Protein AF-A0A286C5C9-F1 (afdb_monomer_lite)

Foldseek 3Di:
DFDFDFQAFAQDPVPRRGSQWTWGADPVQFIKIAGPRPDRDIDGQADDDPVSVVSVVVVCVVPVSGHHRPPPPPDDDPPPPPDPDDDDDDDDDDDDDDDDDDDDDD

Secondary structure (DSSP, 8-state):
-EEEEEEEEE--TTT--TT-EEEEEETTS-EEEEETTTT--EEE---SSHHHHHHHHHHHHH-TTSPPTT------------------PPP---------------

Structure (mmCIF, N/CA/C/O backbone):
data_AF-A0A286C5C9-F1
#
_entry.id   AF-A0A286C5C9-F1
#
loop_
_atom_site.group_PDB
_atom_site.id
_atom_site.type_symbol
_atom_site.label_atom_id
_atom_site.label_alt_id
_atom_site.label_comp_id
_atom_site.label_asym_id
_atom_site.label_entity_id
_atom_site.label_seq_id
_atom_site.pdbx_PDB_ins_code
_atom_site.Cartn_x
_atom_site.Cartn_y
_atom_site.Cartn_z
_atom_site.occupancy
_atom_site.B_iso_or_equiv
_atom_site.auth_seq_id
_atom_site.auth_comp_id
_atom_site.auth_asym_id
_atom_site.auth_atom_id
_atom_site.pdbx_PDB_model_num
ATOM 1 N N . MET A 1 1 ? -2.820 4.661 -13.999 1.00 45.88 1 MET A N 1
ATOM 2 C CA . MET A 1 1 ? -3.837 3.647 -14.342 1.00 45.88 1 MET A CA 1
ATOM 3 C C . MET A 1 1 ? -3.244 2.344 -13.863 1.00 45.88 1 MET A C 1
ATOM 5 O O . MET A 1 1 ? -2.167 1.997 -14.341 1.00 45.88 1 MET A O 1
ATOM 9 N N . ALA A 1 2 ? -3.883 1.714 -12.875 1.00 54.50 2 ALA A N 1
ATOM 10 C CA . ALA A 1 2 ? -3.465 0.415 -12.362 1.00 54.50 2 ALA A CA 1
ATOM 11 C C . ALA A 1 2 ? -3.423 -0.577 -13.530 1.00 54.50 2 ALA A C 1
ATOM 13 O O . ALA A 1 2 ? -4.395 -0.682 -14.277 1.00 54.50 2 ALA A O 1
ATOM 14 N N . LYS A 1 3 ? -2.268 -1.207 -13.738 1.00 50.06 3 LYS A N 1
ATOM 15 C CA . LYS A 1 3 ? -2.045 -2.176 -14.816 1.00 50.06 3 LYS A CA 1
ATOM 16 C C . LYS A 1 3 ? -1.834 -3.580 -14.252 1.00 50.06 3 LYS A C 1
ATOM 18 O O . LYS A 1 3 ? -2.176 -4.536 -14.935 1.00 50.06 3 LYS A O 1
ATOM 23 N N . GLY A 1 4 ? -1.265 -3.692 -13.051 1.00 62.34 4 GLY A N 1
ATOM 24 C CA . GLY A 1 4 ? -0.786 -4.963 -12.519 1.00 62.34 4 GLY A CA 1
ATOM 25 C C . GLY A 1 4 ? -1.646 -5.586 -11.427 1.00 62.34 4 GLY A C 1
ATOM 26 O O . GLY A 1 4 ? -2.627 -5.009 -10.945 1.00 62.34 4 GLY A O 1
ATOM 27 N N . ASP A 1 5 ? -1.221 -6.793 -11.070 1.00 71.44 5 ASP A N 1
ATOM 28 C CA . ASP A 1 5 ? -1.816 -7.694 -10.096 1.00 71.44 5 ASP A CA 1
ATOM 29 C C . ASP A 1 5 ? -2.129 -7.047 -8.741 1.00 71.44 5 ASP A C 1
ATOM 31 O O . ASP A 1 5 ? -1.540 -6.048 -8.311 1.00 71.44 5 ASP A O 1
ATOM 35 N N . LEU A 1 6 ? -3.101 -7.643 -8.048 1.00 83.31 6 LEU A N 1
ATOM 36 C CA . LEU A 1 6 ? -3.456 -7.265 -6.688 1.00 83.31 6 LEU A CA 1
ATOM 37 C C . LEU A 1 6 ? -2.305 -7.624 -5.739 1.00 83.31 6 LEU A C 1
ATOM 39 O O . LEU A 1 6 ? -2.087 -8.792 -5.433 1.00 83.31 6 LEU A O 1
ATOM 43 N N . LEU A 1 7 ? -1.608 -6.607 -5.235 1.00 86.56 7 LEU A N 1
ATOM 44 C CA . LEU A 1 7 ? -0.513 -6.765 -4.275 1.00 86.56 7 LEU A CA 1
ATOM 45 C C . LEU A 1 7 ? -1.026 -7.036 -2.855 1.00 86.56 7 LEU A C 1
ATOM 47 O O . LEU A 1 7 ? -0.362 -7.703 -2.063 1.00 86.56 7 LEU A O 1
ATOM 51 N N . GLY A 1 8 ? -2.200 -6.496 -2.522 1.00 88.88 8 GLY A N 1
ATOM 52 C CA . GLY A 1 8 ? -2.850 -6.692 -1.231 1.00 88.88 8 GLY A CA 1
ATOM 53 C C . GLY A 1 8 ? -3.982 -5.700 -0.975 1.00 88.88 8 GLY A C 1
ATOM 54 O O . GLY A 1 8 ? -4.286 -4.839 -1.806 1.00 88.88 8 GLY A O 1
ATOM 55 N N . ARG A 1 9 ? -4.608 -5.816 0.196 1.00 91.44 9 ARG A N 1
ATOM 56 C CA . ARG A 1 9 ? -5.608 -4.869 0.703 1.00 91.44 9 ARG A CA 1
ATOM 57 C C . ARG A 1 9 ? -5.136 -4.277 2.027 1.00 91.44 9 ARG A C 1
ATOM 59 O O . ARG A 1 9 ? -4.430 -4.930 2.793 1.00 91.44 9 ARG A O 1
ATOM 66 N N . ILE A 1 10 ? -5.473 -3.014 2.244 1.00 90.88 10 ILE A N 1
ATOM 67 C CA . ILE A 1 10 ? -5.211 -2.281 3.479 1.00 90.88 10 ILE A CA 1
ATOM 68 C C . ILE A 1 10 ? -6.460 -1.504 3.882 1.00 90.88 10 ILE A C 1
ATOM 70 O O . ILE A 1 10 ? -7.346 -1.225 3.066 1.00 90.88 10 ILE A O 1
ATOM 74 N N . ASP A 1 11 ? -6.485 -1.079 5.135 1.00 91.19 11 ASP A N 1
ATOM 75 C CA . ASP A 1 11 ? -7.517 -0.185 5.636 1.00 91.19 11 ASP A CA 1
ATOM 76 C C . ASP A 1 11 ? -7.434 1.177 4.938 1.00 91.19 11 ASP A C 1
ATOM 78 O O . ASP A 1 11 ? -6.359 1.768 4.783 1.00 91.19 11 ASP A O 1
ATOM 82 N N . CYS A 1 12 ? -8.583 1.697 4.508 1.00 88.44 12 CYS A N 1
ATOM 83 C CA . CYS A 1 12 ? -8.633 3.013 3.892 1.00 88.44 12 CYS A CA 1
ATOM 84 C C . CYS A 1 12 ? -8.507 4.100 4.965 1.00 88.44 12 CYS A C 1
ATOM 86 O O . CYS A 1 12 ? -9.445 4.341 5.720 1.00 88.44 12 CYS A O 1
ATOM 88 N N . GLU A 1 13 ? -7.384 4.817 4.981 1.00 85.56 13 GLU A N 1
ATOM 89 C CA . GLU A 1 13 ? -7.140 5.919 5.926 1.00 85.56 13 GLU A CA 1
ATOM 90 C C . GLU A 1 13 ? -8.113 7.100 5.745 1.00 85.56 13 GLU A C 1
ATOM 92 O O . GLU A 1 13 ? -8.269 7.907 6.653 1.00 85.56 13 GLU A O 1
ATOM 97 N N . THR A 1 14 ? -8.793 7.205 4.596 1.00 87.00 14 THR A N 1
ATOM 98 C CA . THR A 1 14 ? -9.738 8.300 4.329 1.00 87.00 14 THR A CA 1
ATOM 99 C C . THR A 1 14 ? -11.150 8.018 4.837 1.00 87.00 14 THR A C 1
ATOM 101 O O . THR A 1 14 ? -11.797 8.920 5.354 1.00 87.00 14 THR A O 1
ATOM 104 N N . CYS A 1 15 ? -11.659 6.793 4.673 1.00 88.19 15 CYS A N 1
ATOM 105 C CA . CYS A 1 15 ? -13.030 6.444 5.078 1.00 88.19 15 CYS A CA 1
ATOM 106 C C . CYS A 1 15 ? -13.108 5.417 6.214 1.00 88.19 15 CYS A C 1
ATOM 108 O O . CYS A 1 15 ? -14.206 5.003 6.581 1.00 88.19 15 CYS A O 1
ATOM 110 N N . GLY A 1 16 ? -11.966 4.976 6.748 1.00 88.44 16 GLY A N 1
ATOM 111 C CA . GLY A 1 16 ? -11.867 4.032 7.864 1.00 88.44 16 GLY A CA 1
ATOM 112 C C . GLY A 1 16 ? -12.331 2.611 7.542 1.00 88.44 16 GLY A C 1
ATOM 113 O O . GLY A 1 16 ? -12.485 1.794 8.445 1.00 88.44 16 GLY A O 1
ATOM 114 N N . THR A 1 17 ? -12.604 2.297 6.273 1.00 90.38 17 THR A N 1
ATOM 115 C CA . THR A 1 17 ? -13.091 0.970 5.886 1.00 90.38 17 THR A CA 1
ATOM 116 C C . THR A 1 17 ? -11.953 -0.042 5.916 1.00 90.38 17 THR A C 1
ATOM 118 O O . THR A 1 17 ? -10.955 0.140 5.209 1.00 90.38 17 THR A O 1
ATOM 121 N N . LYS A 1 18 ? -12.127 -1.105 6.710 1.00 89.12 18 LYS A N 1
ATOM 122 C CA . LYS A 1 18 ? -11.179 -2.219 6.786 1.00 89.12 18 LYS A CA 1
ATOM 123 C C . LYS A 1 18 ? -11.051 -2.921 5.443 1.00 89.12 18 LYS A C 1
ATOM 125 O O . LYS A 1 18 ? -12.070 -3.135 4.787 1.00 89.12 18 LYS A O 1
ATOM 130 N N . ASP A 1 19 ? -9.819 -3.194 5.020 1.00 87.50 19 ASP A N 1
ATOM 131 C CA . ASP A 1 19 ? -9.497 -3.772 3.700 1.00 87.50 19 ASP A CA 1
ATOM 132 C C . ASP A 1 19 ? -10.120 -3.029 2.499 1.00 87.50 19 ASP A C 1
ATOM 134 O O . ASP A 1 19 ? -10.214 -3.549 1.380 1.00 87.50 19 ASP A O 1
ATOM 138 N N . GLY A 1 20 ? -10.549 -1.782 2.721 1.00 89.44 20 GLY A N 1
ATOM 139 C CA . GLY A 1 20 ? -11.283 -0.998 1.741 1.00 89.44 20 GLY A CA 1
ATOM 140 C C . GLY A 1 20 ? -10.392 -0.383 0.671 1.00 89.44 20 GLY A C 1
ATOM 141 O O . GLY A 1 20 ? -10.915 0.109 -0.328 1.00 89.44 20 GLY A O 1
ATOM 142 N N . MET A 1 21 ? -9.070 -0.370 0.872 1.00 91.88 21 MET A N 1
ATOM 143 C CA . MET A 1 21 ? -8.100 0.156 -0.079 1.00 91.88 21 MET A CA 1
ATOM 144 C C . MET A 1 21 ? -7.275 -0.972 -0.692 1.00 91.88 21 MET A C 1
ATOM 146 O O . MET A 1 21 ? -6.536 -1.694 -0.030 1.00 91.88 21 MET A O 1
ATOM 150 N N . ARG A 1 22 ? -7.409 -1.100 -2.004 1.00 91.25 22 ARG A N 1
ATOM 151 C CA . ARG A 1 22 ? -6.798 -2.125 -2.829 1.00 91.25 22 ARG A CA 1
ATOM 152 C C . ARG A 1 22 ? -5.473 -1.606 -3.379 1.00 91.25 22 ARG A C 1
ATOM 154 O O . ARG A 1 22 ? -5.436 -0.530 -3.974 1.00 91.25 22 ARG A O 1
ATOM 161 N N . ILE A 1 23 ? -4.393 -2.349 -3.161 1.00 90.31 23 ILE A N 1
ATOM 162 C CA . ILE A 1 23 ? -3.042 -1.979 -3.585 1.00 90.31 23 ILE A CA 1
ATOM 163 C C . ILE A 1 23 ? -2.681 -2.776 -4.833 1.00 90.31 23 ILE A C 1
ATOM 165 O O . ILE A 1 23 ? -2.752 -4.000 -4.848 1.00 90.31 23 ILE A O 1
ATOM 169 N N . THR A 1 24 ? -2.321 -2.065 -5.889 1.00 88.62 24 THR A N 1
ATOM 170 C CA . THR A 1 24 ? -2.041 -2.597 -7.228 1.00 88.62 24 THR A CA 1
ATOM 171 C C . THR A 1 24 ? -0.767 -1.975 -7.773 1.00 88.62 24 THR A C 1
ATOM 173 O O . THR A 1 24 ? -0.295 -0.968 -7.246 1.00 88.62 24 THR A O 1
ATOM 176 N N . GLU A 1 25 ? -0.222 -2.548 -8.835 1.00 85.75 25 GLU A N 1
ATOM 177 C CA . GLU A 1 25 ? 0.906 -1.960 -9.554 1.00 85.75 25 GLU A CA 1
ATOM 178 C C . GLU A 1 25 ? 0.407 -0.994 -10.650 1.00 85.75 25 GLU A C 1
ATOM 180 O O . GLU A 1 25 ? -0.454 -1.334 -11.473 1.00 85.75 25 GLU A O 1
ATOM 185 N N . ASP A 1 26 ? 0.916 0.242 -10.670 1.00 80.12 26 ASP A N 1
ATOM 186 C CA . ASP A 1 26 ? 0.680 1.186 -11.772 1.00 80.12 26 ASP A CA 1
ATOM 187 C C . ASP A 1 26 ? 1.534 0.799 -12.996 1.00 80.12 26 ASP A C 1
ATOM 189 O O . ASP A 1 26 ? 2.473 0.015 -12.908 1.00 80.12 26 ASP A O 1
ATOM 193 N N . LYS A 1 27 ? 1.255 1.382 -14.166 1.00 76.44 27 LYS A N 1
ATOM 194 C CA . LYS A 1 27 ? 1.980 1.112 -15.425 1.00 76.44 27 LYS A CA 1
ATOM 195 C C . LYS A 1 27 ? 3.506 1.304 -15.362 1.00 76.44 27 LYS A C 1
ATOM 197 O O . LYS A 1 27 ? 4.190 0.887 -16.290 1.00 76.44 27 LYS A O 1
ATOM 202 N N . ASN A 1 28 ? 4.012 1.976 -14.330 1.00 74.56 28 ASN A N 1
ATOM 203 C CA . ASN A 1 28 ? 5.435 2.221 -14.108 1.00 74.56 28 ASN A CA 1
ATOM 204 C C . ASN A 1 28 ? 6.104 1.201 -13.164 1.00 74.56 28 ASN A C 1
ATOM 206 O O . ASN A 1 28 ? 7.297 1.341 -12.920 1.00 74.56 28 ASN A O 1
ATOM 210 N N . GLY A 1 29 ? 5.374 0.223 -12.616 1.00 75.31 29 GLY A N 1
ATOM 211 C CA . GLY A 1 29 ? 5.903 -0.691 -11.592 1.00 75.31 29 GLY A CA 1
ATOM 212 C C . GLY A 1 29 ? 5.750 -0.190 -10.151 1.00 75.31 29 GLY A C 1
ATOM 213 O O . GLY A 1 29 ? 6.204 -0.834 -9.209 1.00 75.31 29 GLY A O 1
ATOM 214 N N . ASP A 1 30 ? 5.121 0.972 -9.962 1.00 82.62 30 ASP A N 1
ATOM 215 C CA . ASP A 1 30 ? 4.975 1.621 -8.660 1.00 82.62 30 ASP A CA 1
ATOM 216 C C . ASP A 1 30 ? 3.720 1.136 -7.911 1.00 82.62 30 ASP A C 1
ATOM 218 O O . ASP A 1 30 ? 2.661 0.987 -8.533 1.00 82.62 30 ASP A O 1
ATOM 222 N N . PRO A 1 31 ? 3.769 0.972 -6.573 1.00 84.94 31 PRO A N 1
ATOM 223 C CA . PRO A 1 31 ? 2.584 0.655 -5.788 1.00 84.94 31 PRO A CA 1
ATOM 224 C C . PRO A 1 31 ? 1.574 1.810 -5.812 1.00 84.94 31 PRO A C 1
ATOM 226 O O . PRO A 1 31 ? 1.892 2.984 -5.581 1.00 84.94 31 PRO A O 1
ATOM 229 N N . PHE A 1 32 ? 0.319 1.451 -6.053 1.00 88.38 32 PHE A N 1
ATOM 230 C CA . PHE A 1 32 ? -0.804 2.359 -6.204 1.00 88.38 32 PHE A CA 1
ATOM 231 C C . PHE A 1 32 ? -2.022 1.845 -5.440 1.00 88.38 32 PHE A C 1
ATOM 233 O O . PHE A 1 32 ? -2.491 0.729 -5.661 1.00 88.38 32 PHE A O 1
ATOM 240 N N . GLY A 1 33 ? -2.544 2.673 -4.540 1.00 89.94 33 GLY A N 1
ATOM 241 C CA . GLY A 1 33 ? -3.732 2.383 -3.753 1.00 89.94 33 GLY A CA 1
ATOM 242 C C . GLY A 1 33 ? -4.992 2.988 -4.357 1.00 89.94 33 GLY A C 1
ATOM 243 O O . GLY A 1 33 ? -5.005 4.146 -4.771 1.00 89.94 33 GLY A O 1
ATOM 244 N N . TYR A 1 34 ? -6.078 2.226 -4.347 1.00 90.94 34 TYR A N 1
ATOM 245 C CA . TYR A 1 34 ? -7.407 2.694 -4.724 1.00 90.94 34 TYR A CA 1
ATOM 246 C C . TYR A 1 34 ? -8.463 2.140 -3.771 1.00 90.94 34 TYR A C 1
ATOM 248 O O . TYR A 1 34 ? -8.502 0.937 -3.523 1.00 90.94 34 TYR A O 1
ATOM 256 N N . CYS A 1 35 ? -9.325 2.999 -3.225 1.00 91.06 35 CYS A N 1
ATOM 257 C CA . CYS A 1 35 ? -10.433 2.544 -2.391 1.00 91.06 35 CYS A CA 1
ATOM 258 C C . CYS A 1 35 ? -11.608 2.068 -3.251 1.00 91.06 35 CYS A C 1
ATOM 260 O O . CYS A 1 35 ? -12.284 2.894 -3.854 1.00 91.06 35 CYS A O 1
ATOM 262 N N . ASP A 1 36 ? -11.888 0.764 -3.281 1.00 87.12 36 ASP A N 1
ATOM 263 C CA . ASP A 1 36 ? -13.055 0.230 -4.003 1.00 87.12 36 ASP A CA 1
ATOM 264 C C . ASP A 1 36 ? -14.309 0.114 -3.127 1.00 87.12 36 ASP A C 1
ATOM 266 O O . ASP A 1 36 ? -15.403 -0.077 -3.645 1.00 87.12 36 ASP A O 1
ATOM 270 N N . ALA A 1 37 ? -14.169 0.299 -1.812 1.00 86.94 37 ALA A N 1
ATOM 271 C CA . ALA A 1 37 ? -15.269 0.096 -0.878 1.00 86.94 37 ALA A CA 1
ATOM 272 C C . ALA A 1 37 ? -16.283 1.250 -0.831 1.00 86.94 37 ALA A C 1
ATOM 274 O O . ALA A 1 37 ? -17.485 1.009 -0.914 1.00 86.94 37 ALA A O 1
ATOM 275 N N . ARG A 1 38 ? -15.833 2.499 -0.619 1.00 86.44 38 ARG A N 1
ATOM 276 C CA . ARG A 1 38 ? -16.758 3.638 -0.418 1.00 86.44 38 ARG A CA 1
ATOM 277 C C . ARG A 1 38 ? -16.306 4.959 -1.019 1.00 86.44 38 ARG A C 1
ATOM 279 O O . ARG A 1 38 ? -17.098 5.634 -1.663 1.00 86.44 38 ARG A O 1
ATOM 286 N N . CYS A 1 39 ? -15.079 5.392 -0.738 1.00 89.81 39 CYS A N 1
ATOM 287 C CA . CYS A 1 39 ? -14.685 6.780 -1.003 1.00 89.81 39 CYS A CA 1
ATOM 288 C C . CYS A 1 39 ? -13.991 6.988 -2.353 1.00 89.81 39 CYS A C 1
ATOM 290 O O . CYS A 1 39 ? -13.736 8.136 -2.715 1.00 89.81 39 CYS A O 1
ATOM 292 N N . HIS A 1 40 ? -13.666 5.909 -3.078 1.00 88.69 40 HIS A N 1
ATOM 293 C CA . HIS A 1 40 ? -13.036 5.949 -4.406 1.00 88.69 40 HIS A CA 1
ATOM 294 C C . HIS A 1 40 ? -11.751 6.783 -4.475 1.00 88.69 40 HIS A C 1
ATOM 296 O O . HIS A 1 40 ? -11.333 7.238 -5.541 1.00 88.69 40 HIS A O 1
ATOM 302 N N . GLN A 1 41 ? -11.103 6.963 -3.323 1.00 90.00 41 GLN A N 1
ATOM 303 C CA . GLN A 1 41 ? -9.883 7.741 -3.207 1.00 90.00 41 GLN A CA 1
ATOM 304 C C . GLN A 1 41 ? -8.697 6.979 -3.780 1.00 90.00 41 GLN A C 1
ATOM 306 O O . GLN A 1 41 ? -8.568 5.762 -3.623 1.00 90.00 41 GLN A O 1
ATOM 311 N N . GLN A 1 42 ? -7.816 7.732 -4.428 1.00 88.31 42 GLN A N 1
ATOM 312 C CA . GLN A 1 42 ? -6.568 7.243 -4.992 1.00 88.31 42 GLN A CA 1
ATOM 313 C C . GLN A 1 42 ? -5.416 7.646 -4.077 1.00 88.31 42 GLN A C 1
ATOM 315 O O . GLN A 1 42 ? -5.299 8.806 -3.688 1.00 88.31 42 GLN A O 1
ATOM 320 N N . LYS A 1 43 ? -4.536 6.698 -3.770 1.00 85.44 43 LYS A N 1
ATOM 321 C CA . LYS A 1 43 ? -3.319 6.923 -2.999 1.00 85.44 43 LYS A CA 1
ATOM 322 C C . LYS A 1 43 ? -2.118 6.528 -3.844 1.00 85.44 43 LYS A C 1
ATOM 324 O O . LYS A 1 43 ? -1.864 5.349 -4.076 1.00 85.44 43 LYS A O 1
ATOM 329 N N . ARG A 1 44 ? -1.354 7.522 -4.294 1.00 86.06 44 ARG A N 1
ATOM 330 C CA . ARG A 1 44 ? -0.037 7.274 -4.890 1.00 86.06 44 ARG A CA 1
ATOM 331 C C . ARG A 1 44 ? 0.952 6.991 -3.768 1.00 86.06 44 ARG A C 1
ATOM 333 O O . ARG A 1 44 ? 1.161 7.846 -2.915 1.00 86.06 44 ARG A O 1
ATOM 340 N N . ILE A 1 45 ? 1.491 5.777 -3.754 1.00 83.06 45 ILE A N 1
ATOM 341 C CA . ILE A 1 45 ? 2.481 5.341 -2.764 1.00 83.06 45 ILE A CA 1
ATOM 342 C C . ILE A 1 45 ? 3.880 5.429 -3.381 1.00 83.06 45 ILE A C 1
ATOM 344 O O . ILE A 1 45 ? 4.798 5.880 -2.708 1.00 83.06 45 ILE A O 1
ATOM 348 N N . GLY A 1 46 ? 4.021 5.039 -4.654 1.00 79.06 46 GLY A N 1
ATOM 349 C CA . GLY A 1 46 ? 5.281 5.110 -5.396 1.00 79.06 46 GLY A CA 1
ATOM 350 C C . GLY A 1 46 ? 5.446 6.320 -6.318 1.00 79.06 46 GLY A C 1
ATOM 351 O O . GLY A 1 46 ? 4.503 7.073 -6.595 1.00 79.06 46 GLY A O 1
ATOM 352 N N . GLY A 1 47 ? 6.679 6.470 -6.797 1.00 74.12 47 GLY A N 1
ATOM 353 C CA . GLY A 1 47 ? 7.176 7.565 -7.620 1.00 74.12 47 GLY A CA 1
ATOM 354 C C . GLY A 1 47 ? 8.678 7.411 -7.886 1.00 74.12 47 GLY A C 1
ATOM 355 O O . GLY A 1 47 ? 9.370 6.651 -7.212 1.00 74.12 47 GLY A O 1
ATOM 356 N N . ARG A 1 48 ? 9.196 8.135 -8.887 1.00 70.56 48 ARG A N 1
ATOM 357 C CA . ARG A 1 48 ? 10.597 8.007 -9.337 1.00 70.56 48 ARG A CA 1
ATOM 358 C C . ARG A 1 48 ? 11.598 8.829 -8.522 1.00 70.56 48 ARG A C 1
ATOM 360 O O . ARG A 1 48 ? 12.795 8.716 -8.764 1.00 70.56 48 ARG A O 1
ATOM 367 N N . ASN A 1 49 ? 11.129 9.678 -7.611 1.00 77.44 49 ASN A N 1
ATOM 368 C CA . ASN A 1 49 ? 12.013 10.521 -6.815 1.00 77.44 49 ASN A CA 1
ATOM 369 C C . ASN A 1 49 ? 12.510 9.757 -5.585 1.00 77.44 49 ASN A C 1
ATOM 371 O O . ASN A 1 49 ? 11.853 8.845 -5.087 1.00 77.44 49 ASN A O 1
ATOM 375 N N . GLU A 1 50 ? 13.653 10.170 -5.051 1.00 73.88 50 GLU A N 1
ATOM 376 C CA . GLU A 1 50 ? 14.278 9.524 -3.892 1.00 73.88 50 GLU A CA 1
ATOM 377 C C . GLU A 1 50 ? 13.381 9.553 -2.642 1.00 73.88 50 GLU A C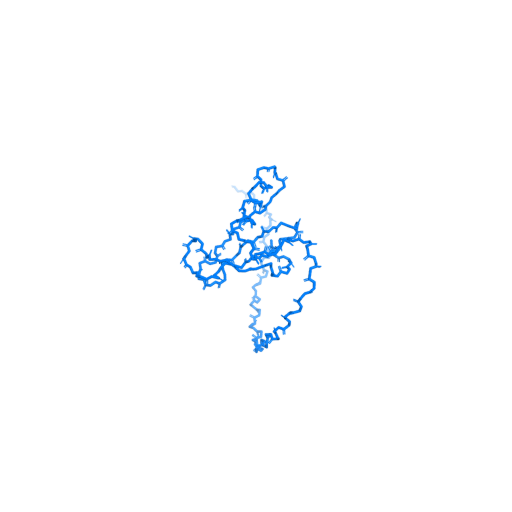 1
ATOM 379 O O . GLU A 1 50 ? 13.243 8.550 -1.945 1.00 73.88 50 GLU A O 1
ATOM 384 N N . VAL A 1 51 ? 12.642 10.650 -2.450 1.00 77.19 51 VAL A N 1
ATOM 385 C CA . VAL A 1 51 ? 11.623 10.799 -1.394 1.00 77.19 51 VAL A CA 1
ATOM 386 C C . VAL A 1 51 ? 10.502 9.761 -1.517 1.00 77.19 51 VAL A C 1
ATOM 388 O O . VAL A 1 51 ? 9.960 9.291 -0.516 1.00 77.19 51 VAL A O 1
ATOM 391 N N . ASP A 1 52 ? 10.136 9.385 -2.742 1.00 80.38 52 ASP A N 1
ATOM 392 C CA . ASP A 1 52 ? 9.066 8.419 -2.975 1.00 80.38 52 ASP A CA 1
ATOM 393 C C . ASP A 1 52 ? 9.545 6.985 -2.697 1.00 80.38 52 ASP A C 1
ATOM 395 O O . ASP A 1 52 ? 8.769 6.177 -2.190 1.00 80.38 52 ASP A O 1
ATOM 399 N N . ARG A 1 53 ? 10.834 6.674 -2.906 1.00 80.94 53 ARG A N 1
ATOM 400 C CA . ARG A 1 53 ? 11.412 5.374 -2.513 1.00 80.94 53 ARG A CA 1
ATOM 401 C C . ARG A 1 53 ? 11.334 5.143 -1.007 1.00 80.94 53 ARG A C 1
ATOM 403 O O . ARG A 1 53 ? 10.902 4.074 -0.584 1.00 80.94 53 ARG A O 1
ATOM 410 N N . GLU A 1 54 ? 11.681 6.145 -0.203 1.00 84.31 54 GLU A N 1
ATOM 411 C CA . GLU A 1 54 ? 11.607 6.034 1.260 1.00 84.31 54 GLU A CA 1
ATOM 412 C C . GLU A 1 54 ? 10.158 5.828 1.740 1.00 84.31 54 GLU A C 1
ATOM 414 O O . GLU A 1 54 ? 9.882 4.994 2.605 1.00 84.31 54 GLU A O 1
ATOM 419 N N . ARG A 1 55 ? 9.191 6.512 1.111 1.00 84.94 55 ARG A N 1
ATOM 420 C CA . ARG A 1 55 ? 7.756 6.312 1.383 1.00 84.94 55 ARG A CA 1
ATOM 421 C C . ARG A 1 55 ? 7.287 4.902 1.053 1.00 84.94 55 ARG A C 1
ATOM 423 O O . ARG A 1 55 ? 6.497 4.335 1.807 1.00 84.94 55 ARG A O 1
ATOM 430 N N . VAL A 1 56 ? 7.765 4.339 -0.053 1.00 84.50 56 VAL A N 1
ATOM 431 C CA . VAL A 1 56 ? 7.466 2.960 -0.450 1.00 84.50 56 VAL A CA 1
ATOM 432 C C . VAL A 1 56 ? 8.029 1.966 0.572 1.00 84.50 56 VAL A C 1
ATOM 434 O O . VAL A 1 56 ? 7.334 1.030 0.967 1.00 84.50 56 VAL A O 1
ATOM 437 N N . GLU A 1 57 ? 9.248 2.172 1.069 1.00 86.50 57 GLU A N 1
ATOM 438 C CA . GLU A 1 57 ? 9.830 1.314 2.109 1.00 86.50 57 GLU A CA 1
ATOM 439 C C . GLU A 1 57 ? 9.078 1.416 3.441 1.00 86.50 57 GLU A C 1
ATOM 441 O O . GLU A 1 57 ? 8.729 0.392 4.039 1.00 86.50 57 GLU A O 1
ATOM 446 N N . ALA A 1 58 ? 8.753 2.637 3.876 1.00 87.94 58 ALA A N 1
ATOM 447 C CA . ALA A 1 58 ? 7.938 2.875 5.064 1.00 87.94 58 ALA A CA 1
ATOM 448 C C . ALA A 1 58 ? 6.545 2.235 4.939 1.00 87.94 58 ALA A C 1
ATOM 450 O O . ALA A 1 58 ? 6.020 1.685 5.910 1.00 87.94 58 ALA A O 1
ATOM 451 N N . PHE A 1 59 ? 5.967 2.252 3.735 1.00 88.44 59 PHE A N 1
ATOM 452 C CA . PHE A 1 59 ? 4.700 1.598 3.440 1.00 88.44 59 PHE A CA 1
ATOM 453 C C . PHE A 1 59 ? 4.773 0.082 3.659 1.00 88.44 59 PHE A C 1
ATOM 455 O O . PHE A 1 59 ? 3.955 -0.454 4.404 1.00 88.44 59 PHE A O 1
ATOM 462 N N . TYR A 1 60 ? 5.771 -0.605 3.095 1.00 87.50 60 TYR A N 1
ATOM 463 C CA . TYR A 1 60 ? 5.925 -2.052 3.305 1.00 87.50 60 TYR A CA 1
ATOM 464 C C . TYR A 1 60 ? 6.267 -2.413 4.751 1.00 87.50 60 TYR A C 1
ATOM 466 O O . TYR A 1 60 ? 5.875 -3.474 5.226 1.00 87.50 60 TYR A O 1
ATOM 474 N N . LYS A 1 61 ? 6.961 -1.530 5.479 1.00 89.38 61 LYS A N 1
ATOM 475 C CA . LYS A 1 61 ? 7.208 -1.715 6.914 1.00 89.38 61 LYS A CA 1
ATOM 476 C C . LYS A 1 61 ? 5.917 -1.629 7.735 1.00 89.38 61 LYS A C 1
ATOM 478 O O . LYS A 1 61 ? 5.768 -2.361 8.708 1.00 89.38 61 LYS A O 1
ATOM 483 N N . LYS A 1 62 ? 4.991 -0.745 7.347 1.00 89.06 62 LYS A N 1
ATOM 484 C CA . LYS A 1 62 ? 3.677 -0.591 7.989 1.00 89.06 62 LYS A CA 1
ATOM 485 C C . LYS A 1 62 ? 2.720 -1.731 7.628 1.00 89.06 62 LYS A C 1
ATOM 487 O O . LYS A 1 62 ? 1.950 -2.162 8.479 1.00 89.06 62 LYS A O 1
ATOM 492 N N . TYR A 1 63 ? 2.779 -2.213 6.388 1.00 88.38 63 TYR A N 1
ATOM 493 C CA . TYR A 1 63 ? 1.893 -3.248 5.857 1.00 88.38 63 TYR A CA 1
ATOM 494 C C . TYR A 1 63 ? 2.702 -4.443 5.332 1.00 88.38 63 TYR A C 1
ATOM 496 O O . TYR A 1 63 ? 2.848 -4.606 4.118 1.00 88.38 63 TYR A O 1
ATOM 504 N N . PRO A 1 64 ? 3.233 -5.293 6.230 1.00 86.38 64 PRO A N 1
ATOM 505 C CA . PRO A 1 64 ? 4.102 -6.406 5.847 1.00 86.38 64 PRO A CA 1
ATOM 506 C C . PRO A 1 64 ? 3.381 -7.501 5.045 1.00 86.38 64 PRO A C 1
ATOM 508 O O . PRO A 1 64 ? 4.034 -8.307 4.390 1.00 86.38 64 PRO A O 1
ATOM 511 N N . HIS A 1 65 ? 2.046 -7.538 5.074 1.00 82.88 65 HIS A N 1
ATOM 512 C CA . HIS A 1 65 ? 1.229 -8.484 4.308 1.00 82.88 65 HIS A CA 1
ATOM 513 C C . HIS A 1 65 ? 1.003 -8.066 2.848 1.00 82.88 65 HIS A C 1
ATOM 515 O O . HIS A 1 65 ? 0.490 -8.860 2.062 1.00 82.88 65 HIS A O 1
ATOM 521 N N . VAL A 1 66 ? 1.360 -6.834 2.469 1.00 86.75 66 VAL A N 1
ATOM 522 C CA . VAL A 1 66 ? 1.254 -6.367 1.083 1.00 86.75 66 VAL A CA 1
ATOM 523 C C . VAL A 1 66 ? 2.499 -6.793 0.319 1.00 86.75 66 VAL A C 1
ATOM 525 O O . VAL A 1 66 ? 3.628 -6.488 0.706 1.00 86.75 66 VAL A O 1
ATOM 528 N N . ARG A 1 67 ? 2.295 -7.487 -0.799 1.00 83.19 67 ARG A N 1
ATOM 529 C CA . ARG A 1 67 ? 3.389 -7.979 -1.635 1.00 83.19 67 ARG A CA 1
ATOM 530 C C . ARG A 1 67 ? 4.085 -6.832 -2.361 1.00 83.19 67 ARG A C 1
ATOM 532 O O . ARG A 1 67 ? 3.453 -5.853 -2.753 1.00 83.19 67 ARG A O 1
ATOM 539 N N . ARG A 1 68 ? 5.397 -6.963 -2.571 1.00 79.94 68 ARG A N 1
ATOM 540 C CA . ARG A 1 68 ? 6.170 -5.993 -3.354 1.00 79.94 68 ARG A CA 1
ATOM 541 C C . ARG A 1 68 ? 6.006 -6.260 -4.860 1.00 79.94 68 ARG A C 1
ATOM 543 O O . ARG A 1 68 ? 6.107 -7.427 -5.259 1.00 79.94 68 ARG A O 1
ATOM 550 N N . PRO A 1 69 ? 5.808 -5.219 -5.687 1.00 67.81 69 PRO A N 1
ATOM 551 C CA . PRO A 1 69 ? 5.764 -5.336 -7.139 1.00 67.81 69 PRO A CA 1
ATOM 552 C C . PRO A 1 69 ? 7.078 -5.935 -7.650 1.00 67.81 69 PRO A C 1
ATOM 554 O O . PRO A 1 69 ? 8.143 -5.689 -7.081 1.00 67.81 69 PRO A O 1
ATOM 557 N N . GLY A 1 70 ? 6.994 -6.798 -8.662 1.00 61.62 70 GLY A N 1
ATOM 558 C CA . GLY A 1 70 ? 8.134 -7.569 -9.177 1.00 61.62 70 GLY A CA 1
ATOM 559 C C . GLY A 1 70 ? 8.517 -8.822 -8.374 1.00 61.62 70 GLY A C 1
ATOM 560 O O . GLY A 1 70 ? 9.339 -9.609 -8.841 1.00 61.62 70 GLY A O 1
ATOM 561 N N . THR A 1 71 ? 7.902 -9.075 -7.211 1.00 50.31 71 THR A N 1
ATOM 562 C CA . THR A 1 71 ? 8.077 -10.348 -6.488 1.00 50.31 71 THR A CA 1
ATOM 563 C C . THR A 1 71 ? 7.052 -11.351 -7.009 1.00 50.31 71 THR A C 1
ATOM 565 O O . THR A 1 71 ? 5.947 -11.475 -6.473 1.00 50.31 71 THR A O 1
ATOM 568 N N . VAL A 1 72 ? 7.396 -12.051 -8.090 1.00 41.22 72 VAL A N 1
ATOM 569 C CA . VAL A 1 72 ? 6.647 -13.211 -8.595 1.00 41.22 72 VAL A CA 1
ATOM 570 C C . VAL A 1 72 ? 6.784 -14.356 -7.589 1.00 41.22 72 VAL A C 1
ATOM 572 O O . VAL A 1 72 ? 7.628 -15.234 -7.698 1.00 41.22 72 VAL A O 1
ATOM 575 N N . THR A 1 73 ? 5.974 -14.321 -6.541 1.00 37.88 73 THR A N 1
ATOM 576 C CA . THR A 1 73 ? 5.542 -15.534 -5.851 1.00 37.88 73 THR A CA 1
ATOM 577 C C . THR A 1 73 ? 4.218 -15.919 -6.485 1.00 37.88 73 THR A C 1
ATOM 579 O O . THR A 1 73 ? 3.164 -15.366 -6.172 1.00 37.88 73 THR A O 1
ATOM 582 N N . ASP A 1 74 ? 4.291 -16.784 -7.482 1.00 42.41 74 ASP A N 1
ATOM 583 C CA . ASP A 1 74 ? 3.138 -17.533 -7.948 1.00 42.41 74 ASP A CA 1
ATOM 584 C C . ASP A 1 74 ? 2.502 -18.202 -6.717 1.00 42.41 74 ASP A C 1
ATOM 586 O O . ASP A 1 74 ? 3.094 -19.043 -6.042 1.00 42.41 74 ASP A O 1
ATOM 590 N N . THR A 1 75 ? 1.361 -17.691 -6.280 1.00 38.91 75 THR A N 1
ATOM 591 C CA . THR A 1 75 ? 0.528 -18.362 -5.288 1.00 38.91 75 THR A CA 1
ATOM 592 C C . THR A 1 75 ? -0.876 -18.101 -5.758 1.00 38.91 75 THR A C 1
ATOM 594 O O . THR A 1 75 ? -1.448 -17.039 -5.510 1.00 38.91 75 THR A O 1
ATOM 597 N N . GLY A 1 76 ? -1.341 -19.051 -6.564 1.00 49.34 76 GLY A N 1
ATOM 598 C CA . GLY A 1 76 ? -2.656 -19.052 -7.159 1.00 49.34 76 GLY A CA 1
ATOM 599 C C . GLY A 1 76 ? -3.740 -18.719 -6.144 1.00 49.34 76 GLY A C 1
ATOM 600 O O . GLY A 1 76 ? -3.803 -19.261 -5.042 1.00 49.34 76 GLY A O 1
ATOM 601 N N . SER A 1 77 ? -4.626 -17.828 -6.557 1.00 43.66 77 SER A N 1
ATOM 602 C CA . SER A 1 77 ? -6.004 -17.847 -6.102 1.00 43.66 77 SER A CA 1
ATOM 603 C C . SER A 1 77 ? -6.852 -17.279 -7.230 1.00 43.66 77 SER A C 1
ATOM 605 O O . SER A 1 77 ? -7.291 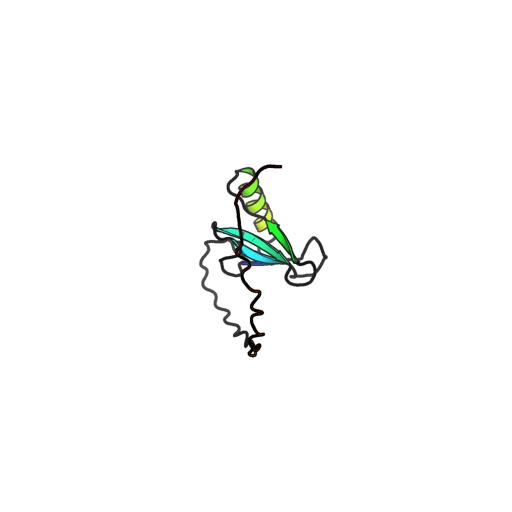-16.129 -7.216 1.00 43.66 77 SER A O 1
ATOM 607 N N . GLU A 1 78 ? -7.015 -18.105 -8.265 1.00 48.09 78 GLU A N 1
ATOM 608 C CA . GLU A 1 78 ? -8.175 -18.034 -9.142 1.00 48.09 78 GLU A CA 1
ATOM 609 C C . GLU A 1 78 ? -9.415 -18.243 -8.272 1.00 48.09 78 GLU A C 1
ATOM 611 O O . GLU A 1 78 ? -9.820 -19.364 -7.978 1.00 48.09 78 GLU A O 1
ATOM 616 N N . ILE A 1 79 ? -10.015 -17.144 -7.831 1.00 44.97 79 ILE A N 1
ATOM 617 C CA . ILE A 1 79 ? -11.444 -17.136 -7.545 1.00 44.97 79 ILE A CA 1
ATOM 618 C C . ILE A 1 79 ? -12.102 -16.660 -8.841 1.00 44.97 79 ILE A C 1
ATOM 620 O O . ILE A 1 79 ? -11.947 -15.484 -9.187 1.00 44.97 79 ILE A O 1
ATOM 624 N N . PRO A 1 80 ? -12.784 -17.538 -9.600 1.00 43.03 80 PRO A N 1
ATOM 625 C CA . PRO A 1 80 ? -13.516 -17.118 -10.782 1.00 43.03 80 PRO A CA 1
ATOM 626 C C . PRO A 1 80 ? -14.642 -16.185 -10.334 1.00 43.03 80 PRO A C 1
ATOM 628 O O . PRO A 1 80 ? -15.647 -16.610 -9.765 1.00 43.03 80 PRO A O 1
ATOM 631 N N . VAL A 1 81 ? -14.465 -14.883 -10.561 1.00 46.62 81 VAL A N 1
ATOM 632 C CA . VAL A 1 81 ? -15.557 -13.920 -10.440 1.00 46.62 81 VAL A CA 1
ATOM 633 C C . VAL A 1 81 ? -16.402 -14.081 -11.694 1.00 46.62 81 VAL A C 1
ATOM 635 O O . VAL A 1 81 ? -16.125 -13.485 -12.733 1.00 46.62 81 VAL A O 1
ATOM 638 N N . THR A 1 82 ? -17.421 -14.931 -11.597 1.00 47.66 82 THR A N 1
ATOM 639 C CA . THR A 1 82 ? -18.536 -14.973 -12.539 1.00 47.66 82 THR A CA 1
ATOM 640 C C . THR A 1 82 ? -19.173 -13.586 -12.563 1.00 47.66 82 THR A C 1
ATOM 642 O O . THR A 1 82 ? -19.936 -13.228 -11.669 1.00 47.66 82 THR A O 1
ATOM 645 N N . VAL A 1 83 ? -18.825 -12.773 -13.557 1.00 52.72 83 VAL A N 1
ATOM 646 C CA . VAL A 1 83 ? -19.572 -11.562 -13.897 1.00 52.72 83 VAL A CA 1
ATOM 647 C C . VAL A 1 83 ? -20.811 -11.991 -14.684 1.00 52.72 83 VAL A C 1
ATOM 649 O O . VAL A 1 83 ? -20.659 -12.505 -15.793 1.00 52.72 83 VAL A O 1
ATOM 652 N N . PRO A 1 84 ? -22.039 -11.835 -14.156 1.00 46.19 84 PRO A N 1
ATOM 653 C CA . PRO A 1 84 ? -23.215 -11.919 -15.000 1.00 46.19 84 PRO A CA 1
ATOM 654 C C . PRO A 1 84 ? -23.214 -10.759 -16.004 1.00 46.19 84 PRO A C 1
ATOM 656 O O . PRO A 1 84 ? -23.000 -9.593 -15.663 1.00 46.19 84 PRO A O 1
ATOM 659 N N . ASP A 1 85 ? -23.436 -11.154 -17.252 1.00 47.25 85 ASP A N 1
ATOM 660 C CA . ASP A 1 85 ? -23.609 -10.362 -18.461 1.00 47.25 85 ASP A CA 1
ATOM 661 C C . ASP A 1 85 ? -24.435 -9.092 -18.198 1.00 47.25 85 ASP A C 1
ATOM 663 O O . ASP A 1 85 ? -25.635 -9.150 -17.926 1.00 47.25 85 ASP A O 1
ATOM 667 N N . THR A 1 86 ? -23.786 -7.924 -18.235 1.00 47.91 86 THR A N 1
ATOM 668 C CA . THR A 1 86 ? -24.505 -6.648 -18.277 1.00 47.91 86 THR A CA 1
ATOM 669 C C . THR A 1 86 ? -24.550 -6.165 -19.719 1.00 47.91 86 THR A C 1
ATOM 671 O O . THR A 1 86 ? -23.587 -5.622 -20.257 1.00 47.91 86 THR A O 1
ATOM 674 N N . VAL A 1 87 ? -25.712 -6.413 -20.312 1.00 50.41 87 VAL A N 1
ATOM 675 C CA . VAL A 1 87 ? -26.259 -5.910 -21.573 1.00 50.41 87 VAL A CA 1
ATOM 676 C C . VAL A 1 87 ? -25.680 -4.543 -22.005 1.00 50.41 87 VAL A C 1
ATOM 678 O O . VAL A 1 87 ? -25.710 -3.585 -21.225 1.00 50.41 87 VAL A O 1
ATOM 681 N N . PRO A 1 88 ? -25.216 -4.392 -23.263 1.00 44.44 88 PRO A N 1
ATOM 682 C CA . PRO A 1 88 ? -24.694 -3.130 -23.777 1.00 44.44 88 PRO A CA 1
ATOM 683 C C . PRO A 1 88 ? -25.812 -2.092 -23.962 1.00 44.44 88 PRO A C 1
ATOM 685 O O . PRO A 1 88 ? -26.693 -2.234 -24.809 1.00 44.44 88 PRO A O 1
ATOM 688 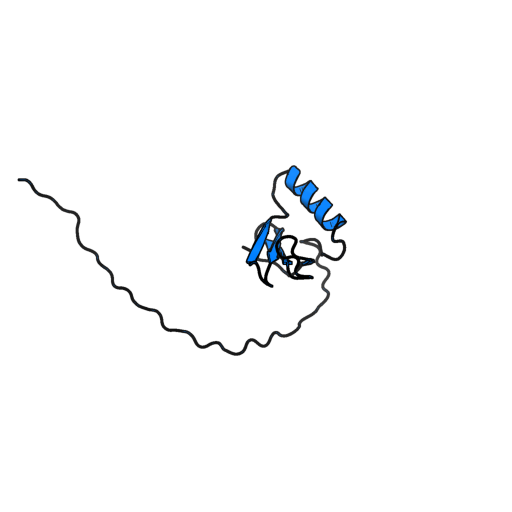N N . GLY A 1 89 ? -25.750 -1.008 -23.186 1.00 43.69 89 GLY A N 1
ATOM 689 C CA . GLY A 1 89 ? -26.583 0.179 -23.385 1.00 43.69 89 GLY A CA 1
ATOM 690 C C . GLY A 1 89 ? -26.212 0.937 -24.676 1.00 43.69 89 GLY A C 1
ATOM 691 O O . GLY A 1 89 ? -25.028 1.040 -25.011 1.00 43.69 89 GLY A O 1
ATOM 692 N N . PRO A 1 90 ? -27.193 1.476 -25.425 1.00 55.72 90 PRO A N 1
ATOM 693 C CA . PRO A 1 90 ? -26.994 1.975 -26.783 1.00 55.72 90 PRO A CA 1
ATOM 694 C C . PRO A 1 90 ? -26.235 3.309 -26.848 1.00 55.72 90 PRO A C 1
ATOM 696 O O . PRO A 1 90 ? -26.502 4.258 -26.108 1.00 55.72 90 PRO A O 1
ATOM 699 N N . LYS A 1 91 ? -25.324 3.389 -27.826 1.00 50.72 91 LYS A N 1
ATOM 700 C CA . LYS A 1 91 ? -24.600 4.597 -28.241 1.00 50.72 91 LYS A CA 1
ATOM 701 C C . LYS A 1 91 ? -25.595 5.669 -28.699 1.00 50.72 91 LYS A C 1
ATOM 703 O O . LYS A 1 91 ? -26.284 5.483 -29.700 1.00 50.72 91 LYS A O 1
ATOM 708 N N . LYS A 1 92 ? -25.640 6.817 -28.015 1.00 49.72 92 LYS A N 1
ATOM 709 C CA . LYS A 1 92 ? -26.283 8.018 -28.562 1.00 49.72 92 LYS A CA 1
ATOM 710 C C . LYS A 1 92 ? -25.339 8.692 -29.550 1.00 49.72 92 LYS A C 1
ATOM 712 O O . LYS A 1 92 ? -24.378 9.353 -29.170 1.00 49.72 92 LYS A O 1
ATOM 717 N N . SER A 1 93 ? -25.664 8.512 -30.822 1.00 48.59 93 SER A N 1
ATOM 718 C CA . SER A 1 93 ? -25.236 9.332 -31.947 1.00 48.59 93 SER A CA 1
ATOM 719 C C . SER A 1 93 ? -25.645 10.791 -31.713 1.00 48.59 93 SER A C 1
ATOM 721 O O . SER A 1 93 ? -26.833 11.105 -31.667 1.00 48.59 93 SER A O 1
ATOM 723 N N . GLY A 1 94 ? -24.664 11.679 -31.563 1.00 46.75 94 GLY A N 1
ATOM 724 C CA . GLY A 1 94 ? -24.839 13.130 -31.549 1.00 46.75 94 GLY A CA 1
ATOM 725 C C . GLY A 1 94 ? -24.111 13.717 -32.748 1.00 46.75 94 GLY A C 1
ATOM 726 O O . GLY A 1 94 ? -22.907 13.547 -32.885 1.00 46.75 94 GLY A O 1
ATOM 727 N N . LYS A 1 95 ? -24.888 14.300 -33.652 1.00 47.91 95 LYS A N 1
ATOM 728 C CA . LYS A 1 95 ? -24.548 14.667 -35.024 1.00 47.91 95 LYS A CA 1
ATOM 729 C C . LYS A 1 95 ? -23.415 15.691 -35.114 1.00 47.91 95 LYS A C 1
ATOM 731 O O . LYS A 1 95 ? -23.298 16.588 -34.287 1.00 47.91 95 LYS A O 1
ATOM 736 N N . ALA A 1 96 ? -22.652 15.561 -36.194 1.00 48.59 96 ALA A N 1
ATOM 737 C CA . ALA A 1 96 ? -21.799 16.600 -36.735 1.00 48.59 96 ALA A CA 1
ATOM 738 C C . ALA A 1 96 ? -22.581 17.910 -36.929 1.00 48.59 96 ALA A C 1
ATOM 740 O O . ALA A 1 96 ? -23.650 17.907 -37.539 1.00 48.59 96 ALA A O 1
ATOM 741 N N . SER A 1 97 ? -21.992 19.017 -36.487 1.00 44.94 97 SER A N 1
ATOM 742 C CA . SER A 1 97 ? -22.187 20.324 -37.110 1.00 44.94 97 SER A CA 1
ATOM 743 C C . SER A 1 97 ? -20.813 20.827 -37.530 1.00 44.94 97 SER A C 1
ATOM 745 O O . SER A 1 97 ? -20.072 21.409 -36.745 1.00 44.94 97 SER A O 1
ATOM 747 N N . ALA A 1 98 ? -20.472 20.516 -38.777 1.00 45.44 98 ALA A N 1
ATOM 748 C CA . ALA A 1 98 ? -19.585 21.327 -39.588 1.00 45.44 98 ALA A CA 1
ATOM 749 C C . ALA A 1 98 ? -20.432 22.452 -40.197 1.00 45.44 98 ALA A C 1
ATOM 751 O O . ALA A 1 98 ? -21.468 22.137 -40.779 1.00 45.44 98 ALA A O 1
ATOM 752 N N . LEU A 1 99 ? -20.023 23.709 -40.004 1.00 52.53 99 LEU A N 1
ATOM 753 C CA . LEU A 1 99 ? -20.267 24.896 -40.847 1.00 52.53 99 LEU A CA 1
ATOM 754 C C . LEU A 1 99 ? -19.912 26.139 -40.003 1.00 52.53 99 LEU A C 1
ATOM 756 O O . LEU A 1 99 ? -20.365 26.216 -38.868 1.00 52.53 99 LEU A O 1
ATOM 760 N N . GLU A 1 100 ? -19.188 27.179 -40.397 1.00 50.19 100 GLU A N 1
ATOM 761 C CA . GLU A 1 100 ? -18.277 27.526 -41.490 1.00 50.19 100 GLU A CA 1
ATOM 762 C C . GLU A 1 100 ? -17.439 28.683 -40.919 1.00 50.19 100 GLU A C 1
ATOM 764 O O . GLU A 1 100 ? -17.910 29.494 -40.120 1.00 50.19 100 GLU A O 1
ATOM 769 N N . ILE A 1 101 ? -16.201 28.773 -41.369 1.00 54.88 101 ILE A N 1
ATOM 770 C CA . ILE A 1 101 ? -15.378 29.980 -41.353 1.00 54.88 101 ILE A CA 1
ATOM 771 C C . ILE A 1 101 ? -15.668 30.643 -42.703 1.00 54.88 101 ILE A C 1
ATOM 773 O O . ILE A 1 101 ? -15.526 29.923 -43.674 1.00 54.88 101 ILE A O 1
ATOM 777 N N . PHE A 1 102 ? -16.065 31.922 -42.796 1.00 45.72 102 PHE A N 1
ATOM 778 C CA . PHE A 1 102 ? -15.696 32.870 -43.878 1.00 45.72 102 PHE A CA 1
ATOM 779 C C .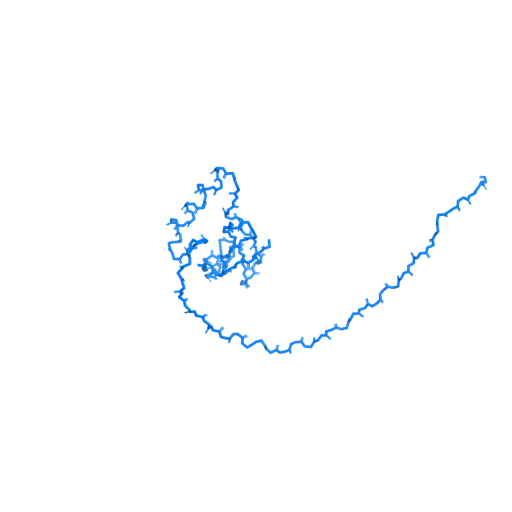 PHE A 1 102 ? -16.470 34.209 -43.782 1.00 45.72 102 PHE A C 1
ATOM 781 O O . PHE A 1 102 ? -17.691 34.234 -43.845 1.00 45.72 102 PHE A O 1
ATOM 788 N N . GLY A 1 103 ? -15.705 35.304 -43.639 1.00 39.66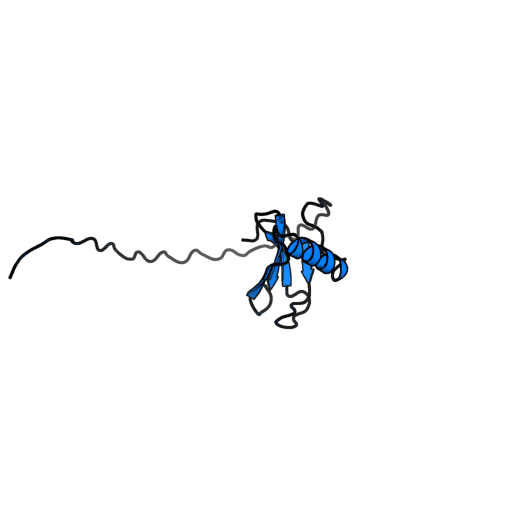 103 GLY A N 1
ATOM 789 C CA . GLY A 1 103 ? -15.800 36.609 -44.327 1.00 39.66 103 GLY A CA 1
ATOM 790 C C . GLY A 1 103 ? -17.141 37.330 -44.555 1.00 39.66 103 GLY A C 1
ATOM 791 O O . GLY A 1 103 ? -18.011 36.801 -45.228 1.00 39.66 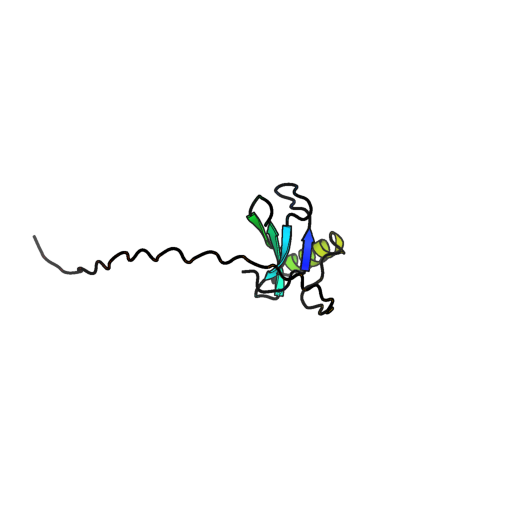103 GLY A O 1
ATOM 792 N N . VAL A 1 104 ? -17.216 38.620 -44.185 1.00 48.06 104 VAL A N 1
ATOM 793 C CA . VAL A 1 104 ? -17.282 39.784 -45.113 1.00 48.06 104 VAL A CA 1
ATOM 794 C C . VAL A 1 104 ? -17.787 41.058 -44.399 1.00 48.06 104 VAL A C 1
ATOM 796 O O . VAL A 1 104 ? -18.514 41.010 -43.416 1.00 48.06 104 VAL A O 1
ATOM 799 N N . THR A 1 105 ? -17.308 42.187 -44.909 1.00 43.91 105 THR A N 1
ATOM 800 C CA . THR A 1 105 ? -17.451 43.611 -44.560 1.00 43.91 105 THR A CA 1
ATOM 801 C C . THR A 1 105 ? -18.853 44.160 -44.265 1.00 43.91 105 THR A C 1
ATOM 803 O O . THR A 1 105 ? -19.826 43.739 -44.889 1.00 43.91 105 THR A O 1
ATOM 806 N N . GLY A 1 106 ? -18.894 45.228 -43.456 1.00 41.25 106 GLY A N 1
ATOM 807 C CA . GLY A 1 106 ? -19.991 46.196 -43.343 1.00 41.25 106 GLY A CA 1
ATOM 808 C C . GLY A 1 106 ? -19.595 47.383 -42.479 1.00 41.25 106 GLY A C 1
ATOM 809 O O . GLY A 1 106 ? -19.492 47.169 -41.254 1.00 41.25 106 GLY A O 1
#

Sequence (106 aa):
MAKGDLLGRIDCETCGTKDGMRITEDKNGDPFGYCDARCHQQKRIGGRNEVDRERVEAFYKKYPHVRRPGTVTDTGSEIPVTVPDTVPGPKKSGKASALEIFGVTG

pLDDT: mean 70.56, std 18.97, range [37.88, 91.88]

Radius of gyration: 22.07 Å; chains: 1; bounding box: 41×65×53 Å